Protein AF-A0A1F8L8P8-F1 (afdb_monomer_lite)

Secondary structure (DSSP, 8-state):
-HHHHHHHHHHHHHGGGG---EEE---TT-------------------------------PEEEEEEEE---SSSS-EEEEEEEEEETTEEEEEEEEEEE---SS-EEEEBSSSS-S--TTTSEEEEE-S-SEEEEEEEEPTT--GGG--B-

Foldseek 3Di:
DVVVVVVVVVCVVCVQQVDFFADACPPPQDPPPPPDPDDDDDDDDDDDDPDDPDDPPRFDKAWDDKDWDCAPDPQWDKTFIWTWIDGPLWIKIKGAFMATRGDPWAFDKFALDDDDDDDPVGIGGQTTDPTRGHMDMTIDDHPDPSVSTDGD

pLDDT: mean 77.59, std 17.95, range [35.06, 95.06]

Structure (mmCIF, N/CA/C/O backbone):
data_AF-A0A1F8L8P8-F1
#
_entry.id   AF-A0A1F8L8P8-F1
#
loop_
_atom_site.group_PDB
_atom_site.id
_atom_site.type_symbol
_atom_site.label_atom_id
_atom_site.label_alt_id
_atom_site.label_comp_id
_atom_site.label_asym_id
_atom_site.label_entity_id
_atom_site.label_seq_id
_atom_site.pdbx_PDB_ins_code
_atom_site.Cartn_x
_atom_site.Cartn_y
_atom_site.Cartn_z
_atom_site.occupancy
_atom_site.B_iso_or_equiv
_atom_site.auth_seq_id
_atom_site.auth_comp_id
_atom_site.auth_asym_id
_atom_site.auth_atom_id
_atom_site.pdbx_PDB_model_num
ATOM 1 N N . MET A 1 1 ? 18.858 7.770 -39.214 1.00 60.72 1 MET A N 1
ATOM 2 C CA . MET A 1 1 ? 17.470 7.869 -38.707 1.00 60.72 1 MET A CA 1
ATOM 3 C C . MET A 1 1 ? 17.023 6.628 -37.929 1.00 60.72 1 MET A C 1
ATOM 5 O O . MET A 1 1 ? 16.536 6.803 -36.824 1.00 60.72 1 MET A O 1
ATOM 9 N N . ALA A 1 2 ? 17.255 5.394 -38.405 1.00 61.97 2 ALA A N 1
ATOM 10 C CA . ALA A 1 2 ? 16.831 4.168 -37.699 1.00 61.97 2 ALA A CA 1
ATOM 11 C C . ALA A 1 2 ? 17.454 3.958 -36.296 1.00 61.97 2 ALA A C 1
ATOM 13 O O . ALA A 1 2 ? 16.760 3.544 -35.374 1.00 61.97 2 ALA A O 1
ATOM 14 N N . VAL A 1 3 ? 18.733 4.302 -36.099 1.00 71.81 3 VAL A N 1
ATOM 15 C CA . VAL A 1 3 ? 19.420 4.138 -34.797 1.00 71.81 3 VAL A CA 1
ATOM 16 C C . VAL A 1 3 ? 18.867 5.087 -33.724 1.00 71.81 3 VAL A C 1
ATOM 18 O O . VAL A 1 3 ? 18.718 4.700 -32.570 1.00 71.81 3 VAL A O 1
ATOM 21 N N . LEU A 1 4 ? 18.492 6.312 -34.112 1.00 73.62 4 LEU A N 1
ATOM 22 C CA . LEU A 1 4 ? 17.902 7.296 -33.198 1.00 73.62 4 LEU A CA 1
ATOM 23 C C . LEU A 1 4 ? 16.482 6.895 -32.777 1.00 73.62 4 LEU A C 1
ATOM 25 O O . LEU A 1 4 ? 16.126 7.059 -31.615 1.00 73.62 4 LEU A O 1
ATOM 29 N N . ALA A 1 5 ? 15.700 6.315 -33.693 1.00 73.44 5 ALA A N 1
ATOM 30 C CA . ALA A 1 5 ? 14.374 5.785 -33.378 1.00 73.44 5 ALA A CA 1
ATOM 31 C C . ALA A 1 5 ? 14.448 4.583 -32.418 1.00 73.44 5 ALA A C 1
ATOM 33 O O . ALA A 1 5 ? 13.684 4.521 -31.459 1.00 73.44 5 ALA A O 1
ATOM 34 N N . GLY A 1 6 ? 15.405 3.670 -32.625 1.00 81.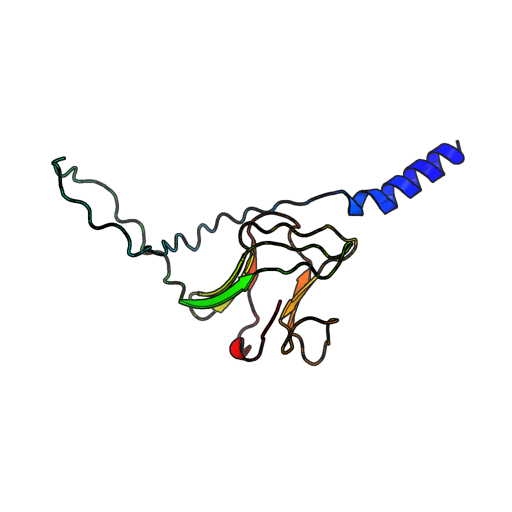44 6 GLY A N 1
ATOM 35 C CA . GLY A 1 6 ? 15.623 2.531 -31.727 1.00 81.44 6 GLY A CA 1
ATOM 36 C C . GLY A 1 6 ? 16.068 2.950 -30.324 1.00 81.44 6 GLY A C 1
ATOM 37 O O . GLY A 1 6 ? 15.549 2.436 -29.338 1.00 81.44 6 GLY A O 1
ATOM 38 N N . ALA A 1 7 ? 16.971 3.929 -30.221 1.00 81.81 7 ALA A N 1
ATOM 39 C CA . ALA A 1 7 ? 17.418 4.459 -28.934 1.00 81.81 7 ALA A CA 1
ATOM 40 C C . ALA A 1 7 ? 16.298 5.200 -28.183 1.00 81.81 7 ALA A C 1
ATOM 42 O O . ALA A 1 7 ? 16.135 4.999 -26.982 1.00 81.81 7 ALA A O 1
ATOM 43 N N . ALA A 1 8 ? 15.495 6.008 -28.884 1.00 81.88 8 ALA A N 1
ATOM 44 C CA . ALA A 1 8 ? 14.342 6.684 -28.292 1.00 81.88 8 ALA A CA 1
ATOM 45 C C . ALA A 1 8 ? 13.287 5.686 -27.790 1.00 81.88 8 ALA A C 1
ATOM 47 O O . ALA A 1 8 ? 12.753 5.859 -26.699 1.00 81.88 8 ALA A O 1
ATOM 48 N N . PHE A 1 9 ? 13.033 4.615 -28.549 1.00 85.38 9 PHE A N 1
ATOM 49 C CA . PHE A 1 9 ? 12.120 3.549 -28.142 1.00 85.38 9 PHE A CA 1
ATOM 50 C C . PHE A 1 9 ? 12.646 2.774 -26.925 1.00 85.38 9 PHE A C 1
ATOM 52 O O . PHE A 1 9 ? 11.923 2.609 -25.947 1.00 85.38 9 PHE A O 1
ATOM 59 N N . ALA A 1 10 ? 13.922 2.372 -26.936 1.00 83.31 10 ALA A N 1
ATOM 60 C CA . ALA A 1 10 ? 14.549 1.695 -25.801 1.00 83.31 10 ALA A CA 1
ATOM 61 C C . ALA A 1 10 ? 14.496 2.561 -24.532 1.00 83.31 10 ALA A C 1
ATOM 63 O O . ALA A 1 10 ? 14.059 2.094 -23.480 1.00 83.31 10 ALA A O 1
ATOM 64 N N . TRP A 1 11 ? 14.855 3.844 -24.644 1.00 82.94 11 TRP A N 1
ATOM 65 C CA . TRP A 1 11 ? 14.751 4.791 -23.538 1.00 82.94 11 TRP A CA 1
ATOM 66 C C . TRP A 1 11 ? 13.310 4.943 -23.048 1.00 82.94 11 TRP A C 1
ATOM 68 O O . TRP A 1 11 ? 13.080 4.897 -21.848 1.00 82.94 11 TRP A O 1
ATOM 78 N N . TRP A 1 12 ? 12.326 5.048 -23.945 1.00 82.38 12 TRP A N 1
ATOM 79 C CA . TRP A 1 12 ? 10.914 5.161 -23.572 1.00 82.38 12 TRP A CA 1
ATOM 80 C C . TRP A 1 12 ? 10.397 3.934 -22.805 1.00 82.38 12 TRP A C 1
ATOM 82 O O . TRP A 1 12 ? 9.637 4.094 -21.856 1.00 82.38 12 TRP A O 1
ATOM 92 N N . THR A 1 13 ? 10.856 2.725 -23.144 1.00 82.56 13 THR A N 1
ATOM 93 C CA . THR A 1 13 ? 10.473 1.497 -22.417 1.00 82.56 13 THR A CA 1
ATOM 94 C C . THR A 1 13 ? 11.152 1.347 -21.056 1.00 82.56 13 THR A C 1
ATOM 96 O O . THR A 1 13 ? 10.576 0.777 -20.135 1.00 82.56 13 THR A O 1
ATOM 99 N N . ILE A 1 14 ? 12.373 1.864 -20.916 1.00 80.81 14 ILE A N 1
ATOM 100 C CA . ILE A 1 14 ? 13.200 1.711 -19.713 1.00 80.81 14 ILE A CA 1
ATOM 101 C C . ILE A 1 14 ? 12.984 2.873 -18.733 1.00 80.81 14 ILE A C 1
ATOM 103 O O . ILE A 1 14 ? 13.052 2.689 -17.520 1.00 80.81 14 ILE A O 1
ATOM 107 N N . SER A 1 15 ? 12.686 4.070 -19.243 1.00 78.38 15 SER A N 1
ATOM 108 C CA . SER A 1 15 ? 12.511 5.294 -18.459 1.00 78.38 15 SER A CA 1
ATOM 109 C C . SER A 1 15 ? 11.503 5.171 -17.309 1.00 78.38 15 SER A C 1
ATOM 111 O O . SER A 1 15 ? 11.799 5.746 -16.261 1.00 78.38 15 SER A O 1
ATOM 113 N N . PRO A 1 16 ? 10.360 4.461 -17.430 1.00 76.38 16 PRO A N 1
ATOM 114 C CA . PRO A 1 16 ? 9.424 4.286 -16.322 1.00 76.38 16 PRO A CA 1
ATOM 115 C C . PRO A 1 16 ? 10.081 3.714 -15.071 1.00 76.38 16 PRO A C 1
ATOM 117 O O . PRO A 1 16 ? 9.773 4.177 -13.983 1.00 76.38 16 PRO A O 1
ATOM 120 N N . LEU A 1 17 ? 11.069 2.824 -15.203 1.00 74.75 17 LEU A N 1
ATOM 121 C CA . LEU A 1 17 ? 11.775 2.22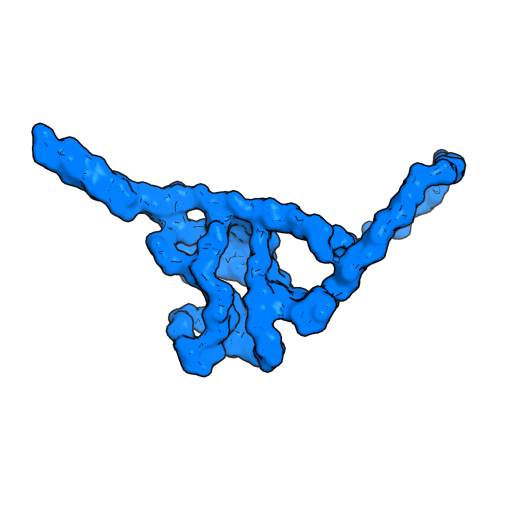6 -14.061 1.00 74.75 17 LEU A CA 1
ATOM 122 C C . LEU A 1 17 ? 12.515 3.256 -13.191 1.00 74.75 17 LEU A C 1
ATOM 124 O O . LEU A 1 17 ? 12.801 2.987 -12.028 1.00 74.75 17 LEU A O 1
ATOM 128 N N . PHE A 1 18 ? 12.816 4.434 -13.740 1.00 74.19 18 PHE A N 1
ATOM 129 C CA . PHE A 1 18 ? 13.535 5.507 -13.049 1.00 74.19 18 PHE A CA 1
ATOM 130 C C . PHE A 1 18 ? 12.640 6.686 -12.651 1.00 74.19 18 PHE A C 1
ATOM 132 O O . PHE A 1 18 ? 13.088 7.574 -11.929 1.00 74.19 18 PHE A O 1
ATOM 139 N N . LEU A 1 19 ? 11.391 6.720 -13.123 1.00 77.56 19 LEU A N 1
ATOM 140 C CA . LEU A 1 19 ? 10.444 7.782 -12.795 1.00 77.56 19 LEU A CA 1
ATOM 141 C C . LEU A 1 19 ? 9.810 7.495 -11.433 1.00 77.56 19 LEU A C 1
ATOM 143 O O . LEU A 1 19 ? 9.236 6.434 -11.221 1.00 77.56 19 LEU A O 1
ATOM 147 N N . THR A 1 20 ? 9.897 8.443 -10.506 1.00 81.75 20 THR A N 1
ATOM 148 C CA . THR A 1 20 ? 9.184 8.372 -9.229 1.00 81.75 20 THR A CA 1
ATOM 149 C C . THR A 1 20 ? 7.929 9.231 -9.273 1.00 81.75 20 THR A C 1
ATOM 151 O O . THR A 1 20 ? 7.885 10.286 -9.907 1.00 81.75 20 THR A O 1
ATOM 154 N N . THR A 1 21 ? 6.886 8.770 -8.595 1.00 82.44 21 THR A N 1
ATOM 155 C CA . THR A 1 21 ? 5.633 9.492 -8.405 1.00 82.44 21 THR A CA 1
ATOM 156 C C . THR A 1 21 ? 5.485 9.780 -6.922 1.00 82.44 21 THR A C 1
ATOM 158 O O . THR A 1 21 ? 5.760 8.919 -6.085 1.00 82.44 21 THR A O 1
ATOM 161 N N . THR A 1 22 ? 5.068 10.998 -6.590 1.00 83.75 22 THR A N 1
ATOM 162 C CA . THR A 1 22 ? 4.873 11.415 -5.201 1.00 83.75 22 THR A CA 1
ATOM 163 C C . THR A 1 22 ? 3.428 11.819 -5.009 1.00 83.75 22 THR A C 1
ATOM 165 O O . THR A 1 22 ? 2.931 12.702 -5.706 1.00 83.75 22 THR A O 1
ATOM 168 N N . VAL A 1 23 ? 2.764 11.191 -4.046 1.00 88.62 23 VAL A N 1
ATOM 169 C CA . VAL A 1 23 ? 1.435 11.594 -3.597 1.00 88.62 23 VAL A CA 1
ATOM 170 C C . VAL A 1 23 ? 1.546 11.980 -2.137 1.00 88.62 23 VAL A C 1
ATOM 172 O O . VAL A 1 23 ? 2.037 11.219 -1.312 1.00 88.62 23 VAL A O 1
ATOM 175 N N . SER A 1 24 ? 1.078 13.179 -1.825 1.00 82.12 24 SER A N 1
ATOM 176 C CA . SER A 1 24 ? 0.871 13.620 -0.454 1.00 82.12 24 SER A CA 1
ATOM 177 C C . SER A 1 24 ? -0.616 13.851 -0.290 1.00 82.12 24 SER A C 1
ATOM 179 O O . SER A 1 24 ? -1.103 14.969 -0.463 1.00 82.12 24 SER A O 1
ATOM 181 N N . GLU A 1 25 ? -1.346 12.783 0.023 1.00 80.44 25 GLU A N 1
ATOM 182 C CA . GLU A 1 25 ? -2.705 12.893 0.535 1.00 80.44 25 GLU A CA 1
ATOM 183 C C . GLU A 1 25 ? -2.598 13.544 1.921 1.00 80.44 25 GLU A C 1
ATOM 185 O O . GLU A 1 25 ? -2.531 12.882 2.960 1.00 80.44 25 GLU A O 1
ATOM 190 N N . GLN A 1 26 ? -2.526 14.886 1.931 1.00 55.81 26 GLN A N 1
ATOM 191 C CA . GLN A 1 26 ? -2.780 15.686 3.119 1.00 55.81 26 GLN A CA 1
ATOM 192 C C . GLN A 1 26 ? -4.209 15.387 3.507 1.00 55.81 26 GLN A C 1
ATOM 194 O O . GLN A 1 26 ? -5.168 15.933 2.967 1.00 55.81 26 GLN A O 1
ATOM 199 N N . THR A 1 27 ? -4.317 14.435 4.409 1.00 52.44 27 THR A N 1
ATOM 200 C CA . THR A 1 27 ? -5.558 13.972 4.962 1.00 52.44 27 THR A CA 1
ATOM 201 C C . THR A 1 27 ? -6.218 15.165 5.658 1.00 52.44 27 THR A C 1
ATOM 203 O O . THR A 1 27 ? -5.987 15.427 6.833 1.00 52.44 27 THR A O 1
ATOM 206 N N . ARG A 1 28 ? -7.054 15.909 4.922 1.00 46.88 28 ARG A N 1
ATOM 207 C CA . ARG A 1 28 ? -8.049 16.823 5.500 1.00 46.88 28 ARG A CA 1
ATOM 208 C C . ARG A 1 28 ? -9.097 16.057 6.320 1.00 46.88 28 ARG A C 1
ATOM 210 O O . ARG A 1 28 ? -9.895 16.687 6.998 1.00 46.88 28 ARG A O 1
ATOM 217 N N . GLU A 1 29 ? -9.056 14.724 6.305 1.00 47.75 29 GLU A N 1
ATOM 218 C CA . GLU A 1 29 ? -10.017 13.831 6.963 1.00 47.75 29 GLU A CA 1
ATOM 219 C C . GLU A 1 29 ? -9.505 13.205 8.276 1.00 47.75 29 GLU A C 1
ATOM 221 O O . GLU A 1 29 ? -10.224 12.472 8.939 1.00 47.75 29 GLU A O 1
ATOM 226 N N . ALA A 1 30 ? -8.280 13.515 8.702 1.00 46.50 30 ALA A N 1
ATOM 227 C CA . ALA A 1 30 ? -7.660 12.970 9.913 1.00 46.50 30 ALA A CA 1
ATOM 228 C C . ALA A 1 30 ? -6.440 13.816 10.302 1.00 46.50 30 ALA A C 1
ATOM 230 O O . ALA A 1 30 ? -5.287 13.386 10.218 1.00 46.50 30 ALA A O 1
ATOM 231 N N . THR A 1 31 ? -6.698 15.008 10.835 1.00 43.66 31 THR A N 1
ATOM 232 C CA . THR A 1 31 ? -5.860 15.513 11.929 1.00 43.66 31 THR A CA 1
ATOM 233 C C . THR A 1 31 ? -6.127 14.617 13.143 1.00 43.66 31 THR A C 1
ATOM 235 O O . THR A 1 31 ? -6.785 15.012 14.100 1.00 43.66 31 THR A O 1
ATOM 238 N N . VAL A 1 32 ? -5.679 13.362 13.086 1.00 47.97 32 VAL A N 1
ATOM 239 C CA . VAL A 1 32 ? -5.594 12.499 14.261 1.00 47.97 32 VAL A CA 1
ATOM 240 C C . VAL A 1 32 ? -4.245 12.810 14.870 1.00 47.97 32 VAL A C 1
ATOM 242 O O . VAL A 1 32 ? -3.213 12.234 14.535 1.00 47.97 32 VAL A O 1
ATOM 245 N N . THR A 1 33 ? -4.257 13.809 15.744 1.00 43.66 33 THR A N 1
ATOM 246 C CA . THR A 1 33 ? -3.200 14.000 16.725 1.00 43.66 33 THR A CA 1
ATOM 247 C C . THR A 1 33 ? -3.142 12.727 17.561 1.00 43.66 33 THR A C 1
ATOM 249 O O . THR A 1 33 ? -3.933 12.551 18.486 1.00 43.66 33 THR A O 1
ATOM 252 N N . ILE A 1 34 ? -2.207 11.827 17.256 1.00 44.53 34 ILE A N 1
ATOM 253 C CA . ILE A 1 34 ? -1.760 10.857 18.250 1.00 44.53 34 ILE A CA 1
ATOM 254 C C . ILE A 1 34 ? -1.031 11.691 19.300 1.00 44.53 34 ILE A C 1
ATOM 256 O O . ILE A 1 34 ? 0.120 12.088 19.120 1.00 44.53 34 ILE A O 1
ATOM 260 N N . ALA A 1 35 ? -1.746 12.046 20.365 1.00 46.91 35 ALA A N 1
ATOM 261 C CA . ALA A 1 35 ? -1.161 12.700 21.517 1.00 46.91 35 ALA A CA 1
ATOM 262 C C . ALA A 1 35 ? -0.150 11.728 22.136 1.00 46.91 35 ALA A C 1
ATOM 264 O O . ALA A 1 35 ? -0.514 10.800 22.854 1.00 46.91 35 ALA A O 1
ATOM 265 N N . SER A 1 36 ? 1.126 11.927 21.815 1.00 41.25 36 SER A N 1
ATOM 266 C CA . SER A 1 36 ? 2.238 11.316 22.534 1.00 41.25 36 SER A CA 1
ATOM 267 C C . SER A 1 36 ? 2.148 11.743 24.004 1.00 41.25 36 SER A C 1
ATOM 269 O O . SER A 1 36 ? 2.181 12.947 24.282 1.00 41.25 36 SER A O 1
ATOM 271 N N . PRO A 1 37 ? 2.014 10.822 24.975 1.00 47.97 37 PRO A N 1
ATOM 272 C CA . PRO A 1 37 ? 1.998 11.191 26.377 1.00 47.97 37 PRO A CA 1
ATOM 273 C C . PRO A 1 37 ? 3.445 11.331 26.856 1.00 47.97 37 PRO A C 1
ATOM 275 O O . PRO A 1 37 ? 3.967 10.465 27.551 1.00 47.97 37 PRO A O 1
ATOM 278 N N . ALA A 1 38 ? 4.126 12.409 26.469 1.00 42.78 38 ALA A N 1
ATOM 279 C CA . ALA A 1 38 ? 5.461 12.696 26.983 1.00 42.78 38 ALA A CA 1
ATOM 280 C C . ALA A 1 38 ? 5.804 14.186 26.890 1.00 42.78 38 ALA A C 1
ATOM 282 O O . ALA A 1 38 ? 6.422 14.629 25.930 1.00 42.78 38 ALA A O 1
ATOM 283 N N . ALA A 1 39 ? 5.427 14.947 27.917 1.00 39.22 39 ALA A N 1
ATOM 284 C CA . ALA A 1 39 ? 6.357 15.822 28.637 1.00 39.22 39 ALA A CA 1
ATOM 285 C C . ALA A 1 39 ? 5.602 16.591 29.725 1.00 39.22 39 ALA A C 1
ATOM 287 O O . ALA A 1 39 ? 4.947 17.604 29.495 1.00 39.22 39 ALA A O 1
ATOM 288 N N . ARG A 1 40 ? 5.746 16.108 30.955 1.00 44.09 40 ARG A N 1
ATOM 289 C CA . ARG A 1 40 ? 5.539 16.906 32.156 1.00 44.09 40 ARG A CA 1
ATOM 290 C C . ARG A 1 40 ? 6.703 17.900 32.238 1.00 44.09 40 ARG A C 1
ATOM 292 O O . ARG A 1 40 ? 7.809 17.496 32.576 1.00 44.09 40 ARG A O 1
ATOM 299 N N . ALA A 1 41 ? 6.462 19.172 31.935 1.00 36.62 41 ALA A N 1
ATOM 300 C CA . ALA A 1 41 ? 7.330 20.284 32.320 1.00 36.62 41 ALA A CA 1
ATOM 301 C C . ALA A 1 41 ? 6.475 21.535 32.603 1.00 36.62 41 ALA A C 1
ATOM 303 O O . ALA A 1 41 ? 5.435 21.744 31.990 1.00 36.62 41 ALA A O 1
ATOM 304 N N . ALA A 1 42 ? 6.886 22.277 33.625 1.00 41.62 42 ALA A N 1
ATOM 305 C CA . ALA A 1 42 ? 6.128 23.203 34.469 1.00 41.62 42 ALA A CA 1
ATOM 306 C C . ALA A 1 42 ? 5.622 24.510 33.791 1.00 41.62 42 ALA A C 1
ATOM 308 O O . ALA A 1 42 ? 6.055 24.829 32.685 1.00 41.62 42 ALA A O 1
ATOM 309 N N . PRO A 1 43 ? 4.723 25.285 34.445 1.00 49.09 43 PRO A N 1
ATOM 310 C CA . PRO A 1 43 ? 4.062 26.444 33.849 1.00 49.09 43 PRO A CA 1
ATOM 311 C C . PRO A 1 43 ? 4.880 27.734 34.025 1.00 49.09 43 PRO A C 1
ATOM 313 O O . PRO A 1 43 ? 5.365 28.007 35.119 1.00 49.09 43 PRO A O 1
ATOM 316 N N . THR A 1 44 ? 4.930 28.578 32.990 1.00 35.06 44 THR A N 1
ATOM 317 C CA . THR A 1 44 ? 5.210 30.017 33.134 1.00 35.06 44 THR A CA 1
ATOM 318 C C . THR A 1 44 ? 4.248 30.805 32.247 1.00 35.06 44 THR A C 1
ATOM 320 O O . THR A 1 44 ? 3.926 30.403 31.133 1.00 35.06 44 THR A O 1
ATOM 323 N N . ALA A 1 45 ? 3.741 31.893 32.820 1.00 47.75 45 ALA A N 1
ATOM 324 C CA . ALA A 1 45 ? 2.561 32.658 32.452 1.00 47.75 45 ALA A CA 1
ATOM 325 C C . ALA A 1 45 ? 2.492 33.192 31.007 1.00 47.75 45 ALA A C 1
ATOM 327 O O . ALA A 1 45 ? 3.415 33.837 30.517 1.00 47.75 45 ALA A O 1
ATOM 328 N N . GLY A 1 46 ? 1.306 33.054 30.409 1.00 36.12 46 GLY A N 1
ATOM 329 C CA . GLY A 1 46 ? 0.813 33.841 29.279 1.00 36.12 46 GLY A CA 1
ATOM 330 C C . GLY A 1 46 ? -0.716 33.832 29.332 1.00 36.12 46 GLY A C 1
ATOM 331 O O . GLY A 1 46 ? -1.314 32.761 29.347 1.00 36.12 46 GLY A O 1
ATOM 332 N N . GLY A 1 47 ? -1.338 35.004 29.492 1.00 41.09 47 GLY A N 1
ATOM 333 C CA . GLY A 1 47 ? -2.767 35.155 29.799 1.00 41.09 47 GLY A CA 1
ATOM 334 C C . GLY A 1 47 ? -3.734 34.584 28.745 1.00 41.09 47 GLY A C 1
ATOM 335 O O . GLY A 1 47 ? -3.338 34.326 27.608 1.00 41.09 47 GLY A O 1
ATOM 336 N N . PRO A 1 48 ? -5.020 34.396 29.098 1.00 42.47 48 PRO A N 1
ATOM 337 C CA . PRO A 1 48 ? -6.005 33.829 28.187 1.00 42.47 48 PRO A CA 1
ATOM 338 C C . PRO A 1 48 ? -6.344 34.834 27.077 1.00 42.47 48 PRO A C 1
ATOM 340 O O . PRO A 1 48 ? -6.959 35.863 27.339 1.00 42.47 48 PRO A O 1
ATOM 343 N N . SER A 1 49 ? -5.975 34.527 25.830 1.00 41.91 49 SER A N 1
ATOM 344 C CA . SER A 1 49 ? -6.657 35.099 24.662 1.00 41.91 49 SER A CA 1
ATOM 345 C C . SER A 1 49 ? -7.952 34.314 24.430 1.00 41.91 49 SER A C 1
ATOM 347 O O . SER A 1 49 ? -7.882 33.115 24.148 1.00 41.91 49 SER A O 1
ATOM 349 N N . PRO A 1 50 ? -9.137 34.937 24.544 1.00 49.09 50 PRO A N 1
ATOM 350 C CA . PRO A 1 50 ? -10.389 34.315 24.150 1.00 49.09 50 PRO A CA 1
ATOM 351 C C . PRO A 1 50 ? -10.547 34.459 22.635 1.00 49.09 50 PRO A C 1
ATOM 353 O O . PRO A 1 50 ? -10.700 35.570 22.135 1.00 49.09 50 PRO A O 1
ATOM 356 N N . GLY A 1 51 ? -10.517 33.345 21.902 1.00 49.59 51 GLY A N 1
ATOM 357 C CA . GLY A 1 51 ? -10.857 33.351 20.476 1.00 49.59 51 GLY A CA 1
ATOM 358 C C . GLY A 1 51 ? -9.992 32.453 19.605 1.00 49.59 51 GLY A C 1
ATOM 359 O O . GLY A 1 51 ? -9.376 32.930 18.660 1.00 49.59 51 GLY A O 1
ATOM 360 N N . ALA A 1 52 ? -9.976 31.151 19.878 1.00 49.84 52 ALA A N 1
ATOM 361 C CA . ALA A 1 52 ? -9.730 30.175 18.825 1.00 49.84 52 ALA A CA 1
ATOM 362 C C . ALA A 1 52 ? -11.049 29.419 18.613 1.00 49.84 52 ALA A C 1
ATOM 364 O O . ALA A 1 52 ? -11.580 28.883 19.591 1.00 49.84 52 ALA A O 1
ATOM 365 N N . PRO A 1 53 ? -11.631 29.407 17.399 1.00 47.41 53 PRO A N 1
ATOM 366 C CA . PRO A 1 53 ? -12.780 28.557 17.123 1.00 47.41 53 PRO A CA 1
ATOM 367 C C . PRO A 1 53 ? -12.389 27.114 17.443 1.00 47.41 53 PRO A C 1
ATOM 369 O O . PRO A 1 53 ? -11.315 26.657 17.047 1.00 47.41 53 PRO A O 1
ATOM 372 N N . ALA A 1 54 ? -13.238 26.420 18.203 1.00 50.91 54 ALA A N 1
ATOM 373 C CA . ALA A 1 54 ? -13.080 24.998 18.452 1.00 50.91 54 ALA A CA 1
ATOM 374 C C . ALA A 1 54 ? -12.984 24.299 17.091 1.00 50.91 54 ALA A C 1
ATOM 376 O O . ALA A 1 54 ? -13.947 24.297 16.323 1.00 50.91 54 ALA A O 1
ATOM 377 N N . SER A 1 55 ? -11.796 23.780 16.769 1.00 52.94 55 SER A N 1
ATOM 378 C CA . SER A 1 55 ? -11.608 22.935 15.595 1.00 52.94 55 SER A CA 1
ATOM 379 C C . SER A 1 55 ? -12.657 21.824 15.664 1.00 52.94 55 SER A C 1
ATOM 381 O O . SER A 1 55 ? -12.792 21.226 16.738 1.00 52.94 55 SER A O 1
ATOM 383 N N . PRO A 1 56 ? -13.408 21.549 14.580 1.00 51.94 56 PRO A N 1
ATOM 384 C CA . PRO A 1 56 ? -14.307 20.406 14.537 1.00 51.94 56 PRO A CA 1
ATOM 385 C C . PRO A 1 56 ? -13.542 19.182 15.030 1.00 51.94 56 PRO A C 1
ATOM 387 O O . PRO A 1 56 ? -12.409 18.958 14.591 1.00 51.94 56 PRO A O 1
ATOM 390 N N . ALA A 1 57 ? -14.115 18.460 15.993 1.00 49.78 57 ALA A N 1
ATOM 391 C CA . ALA A 1 57 ? -13.545 17.213 16.470 1.00 49.78 57 ALA A CA 1
ATOM 392 C C . ALA A 1 57 ? -13.339 16.321 15.243 1.00 49.78 57 ALA A C 1
ATOM 394 O O . ALA A 1 57 ? -14.312 15.929 14.599 1.00 49.78 57 ALA A O 1
ATOM 395 N N . ALA A 1 58 ? -12.078 16.097 14.869 1.00 57.88 58 ALA A N 1
ATOM 396 C CA . ALA A 1 58 ? -11.755 15.201 13.775 1.00 57.88 58 ALA A CA 1
ATOM 397 C C . ALA A 1 58 ? -12.374 13.832 14.102 1.00 57.88 58 ALA A C 1
ATOM 399 O O . ALA A 1 58 ? -12.318 13.422 15.270 1.00 57.88 58 ALA A O 1
ATOM 400 N N . PRO A 1 59 ? -12.994 13.152 13.125 1.00 60.88 59 PRO A N 1
ATOM 401 C CA . PRO A 1 59 ? -13.562 11.835 13.358 1.00 60.88 59 PRO A CA 1
ATOM 402 C C . PRO A 1 59 ? -12.488 10.927 13.968 1.00 60.88 59 PRO A C 1
ATOM 404 O O . PRO A 1 59 ? -11.334 10.905 13.530 1.00 60.88 59 PRO A O 1
ATOM 407 N N . ALA A 1 60 ? -12.845 10.256 15.062 1.00 69.75 60 ALA A N 1
ATOM 408 C CA . ALA A 1 60 ? -11.903 9.462 15.834 1.00 69.75 60 ALA A CA 1
ATOM 409 C C . ALA A 1 60 ? -11.536 8.203 15.040 1.00 69.75 60 ALA A C 1
ATOM 411 O O . ALA A 1 60 ? -12.320 7.258 14.975 1.00 69.75 60 ALA A O 1
ATOM 412 N N . ALA A 1 61 ? -10.351 8.197 14.429 1.00 83.62 61 ALA A N 1
ATOM 413 C CA . ALA A 1 61 ? -9.813 6.991 13.821 1.00 83.62 61 ALA A CA 1
ATOM 414 C C . ALA A 1 61 ? -9.357 6.015 14.914 1.00 83.62 61 ALA A C 1
ATOM 416 O O . ALA A 1 61 ? -8.628 6.398 15.834 1.00 83.62 61 ALA A O 1
ATOM 417 N N . THR A 1 62 ? -9.743 4.748 14.791 1.00 89.12 62 THR A N 1
ATOM 418 C CA . THR A 1 62 ? -9.260 3.672 15.662 1.00 89.12 62 THR A CA 1
ATOM 419 C C . THR A 1 62 ? -8.108 2.956 14.975 1.00 89.12 62 THR A C 1
ATOM 421 O O . THR A 1 62 ? -8.270 2.394 13.896 1.00 89.12 62 THR A O 1
ATOM 424 N N . LEU A 1 63 ? -6.930 2.959 15.596 1.00 89.81 63 LEU A N 1
ATOM 425 C CA . LEU A 1 63 ? -5.777 2.216 15.096 1.00 89.81 63 LEU A CA 1
ATOM 426 C C . LEU A 1 63 ? -6.008 0.709 15.278 1.00 89.81 63 LEU A C 1
ATOM 428 O O . LEU A 1 63 ? -6.195 0.250 16.403 1.00 89.81 63 LEU A O 1
ATOM 432 N N . LEU A 1 64 ? -5.947 -0.054 14.186 1.00 90.12 64 LEU A N 1
ATOM 433 C CA . LEU A 1 64 ? -6.113 -1.512 14.196 1.00 90.12 64 LEU A CA 1
ATOM 434 C C . LEU A 1 64 ? -4.779 -2.252 14.080 1.00 90.12 64 LEU A C 1
ATOM 436 O O . LEU A 1 64 ? -4.618 -3.336 14.635 1.00 90.12 64 LEU A O 1
ATOM 440 N N . G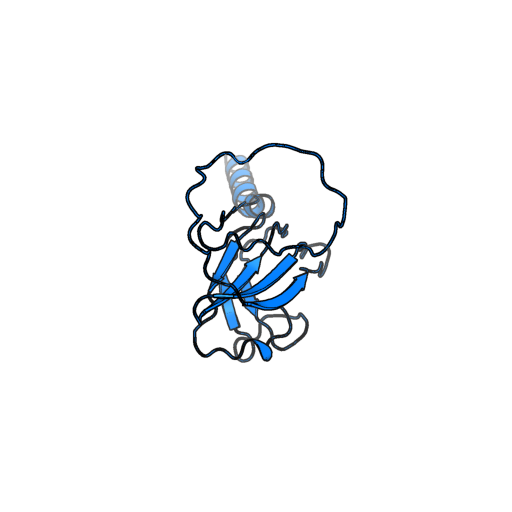LY A 1 65 ? -3.813 -1.673 13.367 1.00 88.31 65 GLY A N 1
ATOM 441 C CA . GLY A 1 65 ? -2.503 -2.279 13.176 1.00 88.31 65 GLY A CA 1
ATOM 442 C C . GLY A 1 65 ? -1.495 -1.314 12.573 1.00 88.31 65 GLY A C 1
ATOM 443 O O . GLY A 1 65 ? -1.854 -0.330 11.928 1.00 88.31 65 GLY A O 1
ATOM 444 N N . ARG A 1 66 ? -0.213 -1.604 12.785 1.00 91.88 66 ARG A N 1
ATOM 445 C CA . ARG A 1 66 ? 0.899 -0.862 12.192 1.00 91.88 66 ARG A CA 1
ATOM 446 C C . ARG A 1 66 ? 2.013 -1.823 11.814 1.00 91.88 66 ARG A C 1
ATOM 448 O O . ARG A 1 66 ? 2.321 -2.737 12.575 1.00 91.88 66 ARG A O 1
ATOM 455 N N . GLY A 1 67 ? 2.623 -1.575 10.667 1.00 90.81 67 GLY A N 1
ATOM 456 C CA . GLY A 1 67 ? 3.793 -2.280 10.176 1.00 90.81 67 GLY A CA 1
ATOM 457 C C . GLY A 1 67 ? 4.736 -1.337 9.442 1.00 90.81 67 GLY A C 1
ATOM 458 O O . GLY A 1 67 ? 4.530 -0.121 9.402 1.00 90.81 67 GLY A O 1
ATOM 459 N N . GLU A 1 68 ? 5.773 -1.921 8.860 1.00 92.19 68 GLU A N 1
ATOM 460 C CA . GLU A 1 68 ? 6.767 -1.221 8.055 1.00 92.19 68 GLU A CA 1
ATOM 461 C C . GLU A 1 68 ? 6.981 -2.005 6.763 1.00 92.19 68 GLU A C 1
ATOM 463 O O . GLU A 1 68 ? 7.069 -3.236 6.798 1.00 92.19 68 GLU A O 1
ATOM 468 N N . LEU A 1 69 ? 7.044 -1.298 5.633 1.00 90.75 69 LEU A N 1
ATOM 469 C CA . LEU A 1 69 ? 7.442 -1.907 4.372 1.00 90.75 69 LEU A CA 1
ATOM 470 C C . LEU A 1 69 ? 8.876 -2.405 4.488 1.00 90.75 69 LEU A C 1
ATOM 472 O O . LEU A 1 69 ? 9.764 -1.672 4.919 1.00 90.75 69 LEU A O 1
ATOM 476 N N . GLN A 1 70 ? 9.085 -3.648 4.073 1.00 85.88 70 GLN A N 1
ATOM 477 C CA . GLN A 1 70 ? 10.389 -4.286 4.118 1.00 85.88 70 GLN A CA 1
ATOM 478 C C . GLN A 1 70 ? 10.997 -4.369 2.725 1.00 85.88 70 GLN A C 1
ATOM 480 O O . GLN A 1 70 ? 10.309 -4.559 1.720 1.00 85.88 70 GLN A O 1
ATOM 485 N N . ARG A 1 71 ? 12.326 -4.295 2.674 1.00 84.56 71 ARG A N 1
ATOM 486 C CA . ARG A 1 71 ? 13.077 -4.656 1.474 1.00 84.56 71 ARG A CA 1
ATOM 487 C C . ARG A 1 71 ? 13.044 -6.172 1.299 1.00 84.56 71 ARG A C 1
ATOM 489 O O . ARG A 1 71 ? 13.477 -6.893 2.194 1.00 84.56 71 ARG A O 1
ATOM 496 N N . ILE A 1 72 ? 12.622 -6.626 0.123 1.00 80.44 72 ILE A N 1
ATOM 497 C CA . ILE A 1 72 ? 12.640 -8.048 -0.237 1.00 80.44 72 ILE A CA 1
ATOM 498 C C . ILE A 1 72 ? 13.978 -8.400 -0.899 1.00 80.44 72 ILE A C 1
ATOM 500 O O . ILE A 1 72 ? 14.640 -9.348 -0.485 1.00 80.44 72 ILE A O 1
ATOM 504 N N . ASP A 1 73 ? 14.421 -7.601 -1.875 1.00 81.50 73 ASP A N 1
ATOM 505 C CA . ASP A 1 73 ? 15.704 -7.784 -2.564 1.00 81.50 73 ASP A CA 1
ATOM 506 C C . ASP A 1 73 ? 16.229 -6.471 -3.187 1.00 81.50 73 ASP A C 1
ATOM 508 O O . ASP A 1 73 ? 15.801 -5.368 -2.830 1.00 81.50 73 ASP A O 1
ATOM 512 N N . ASP A 1 74 ? 17.223 -6.570 -4.076 1.00 77.75 74 ASP A N 1
ATOM 513 C CA . ASP A 1 74 ? 17.860 -5.413 -4.702 1.00 77.75 74 ASP A CA 1
ATOM 514 C C . ASP A 1 74 ? 17.006 -4.666 -5.736 1.00 77.75 74 ASP A C 1
ATOM 516 O O . ASP A 1 74 ? 17.288 -3.490 -6.002 1.00 77.75 74 ASP A O 1
ATOM 520 N N . LEU A 1 75 ? 15.988 -5.323 -6.290 1.00 75.25 75 LEU A N 1
ATOM 521 C CA . LEU A 1 75 ? 15.036 -4.764 -7.248 1.00 75.25 75 LEU A CA 1
ATOM 522 C C . LEU A 1 75 ? 13.659 -4.489 -6.619 1.00 75.25 75 LEU A C 1
ATOM 524 O O . LEU A 1 75 ? 12.912 -3.674 -7.151 1.00 75.25 75 LEU A O 1
ATOM 528 N N . HIS A 1 76 ? 13.349 -5.101 -5.473 1.00 81.88 76 HIS A N 1
ATOM 529 C CA . HIS A 1 76 ? 12.098 -4.934 -4.729 1.00 81.88 76 HIS A CA 1
ATOM 530 C C . HIS A 1 76 ? 12.347 -4.232 -3.388 1.00 81.88 76 HIS A C 1
ATOM 532 O O . HIS A 1 76 ? 12.250 -4.819 -2.302 1.00 81.88 76 HIS A O 1
ATOM 538 N N . LYS A 1 77 ? 12.717 -2.950 -3.466 1.00 86.12 77 LYS A N 1
ATOM 539 C CA . LYS A 1 77 ? 12.959 -2.098 -2.294 1.00 86.12 77 LYS A CA 1
ATOM 540 C C . LYS A 1 77 ? 11.686 -1.340 -1.930 1.00 86.12 77 LYS A C 1
ATOM 542 O O . LYS A 1 77 ? 11.144 -0.612 -2.751 1.00 86.12 77 LYS A O 1
ATOM 547 N N . GLY A 1 78 ? 11.254 -1.464 -0.683 1.00 88.25 78 GLY A N 1
ATOM 548 C CA . GLY A 1 78 ? 10.202 -0.649 -0.086 1.00 88.25 78 GLY A CA 1
ATOM 549 C C . GLY A 1 78 ? 10.598 -0.289 1.338 1.00 88.25 78 GLY A C 1
ATOM 550 O O . GLY A 1 78 ? 11.265 -1.076 2.006 1.00 88.25 78 GLY A O 1
ATOM 551 N N . SER A 1 79 ? 10.246 0.915 1.770 1.00 91.12 79 SER A N 1
ATOM 552 C CA . SER A 1 79 ? 10.486 1.397 3.127 1.00 91.12 79 SER A CA 1
ATOM 553 C C . SER A 1 79 ? 9.385 2.360 3.531 1.00 91.12 79 SER A C 1
ATOM 555 O O . SER A 1 79 ? 8.873 3.114 2.703 1.00 91.12 79 SER A O 1
ATOM 557 N N . GLY A 1 80 ? 9.083 2.375 4.823 1.00 92.00 80 GLY A N 1
ATOM 558 C CA . GLY A 1 80 ? 8.198 3.351 5.441 1.00 92.00 80 GLY A CA 1
ATOM 559 C C . GLY A 1 80 ? 6.993 2.713 6.138 1.00 92.00 80 GLY A C 1
ATOM 560 O O . GLY A 1 80 ? 6.661 1.552 5.881 1.00 92.00 80 GLY A O 1
ATOM 561 N N . PRO A 1 81 ? 6.361 3.451 7.061 1.00 92.94 81 PRO A N 1
ATOM 562 C CA . PRO A 1 81 ? 5.248 2.953 7.851 1.00 92.94 81 PRO A CA 1
ATOM 563 C C . PRO A 1 81 ? 3.991 2.674 7.022 1.00 92.94 81 PRO A C 1
ATOM 565 O O . PRO A 1 81 ? 3.614 3.437 6.131 1.00 92.94 81 PRO A O 1
ATOM 568 N N . VAL A 1 82 ? 3.297 1.596 7.391 1.00 93.75 82 VAL A N 1
ATOM 569 C CA . VAL A 1 82 ? 1.945 1.286 6.920 1.00 93.75 82 VAL A CA 1
ATOM 570 C C . VAL A 1 82 ? 1.030 1.116 8.123 1.00 93.75 82 VAL A C 1
ATOM 572 O O . VAL A 1 82 ? 1.360 0.421 9.085 1.00 93.75 82 VAL A O 1
ATOM 575 N N . VAL A 1 83 ? -0.123 1.770 8.084 1.00 93.38 83 VAL A N 1
ATOM 576 C CA . VAL A 1 83 ? -1.080 1.841 9.184 1.00 93.38 83 VAL A CA 1
ATOM 577 C C . VAL A 1 83 ? -2.435 1.347 8.704 1.00 93.38 83 VAL A C 1
ATOM 579 O O . VAL A 1 83 ? -2.969 1.845 7.716 1.00 93.38 83 VAL A O 1
ATOM 582 N N . LEU A 1 84 ? -3.007 0.392 9.430 1.00 93.56 84 LEU A N 1
ATOM 583 C CA . LEU A 1 84 ? -4.392 -0.026 9.275 1.00 93.56 84 LEU A CA 1
ATOM 584 C C . LEU A 1 84 ? -5.227 0.667 10.353 1.00 93.56 84 LEU A C 1
ATOM 586 O O . LEU A 1 84 ? -4.958 0.508 11.548 1.00 93.56 84 LEU A O 1
ATOM 590 N N . PHE A 1 85 ? -6.249 1.410 9.949 1.00 92.19 85 PHE A N 1
ATOM 591 C CA . PHE A 1 85 ? -7.159 2.078 10.875 1.00 92.19 85 PHE A CA 1
ATOM 592 C C . PHE A 1 85 ? -8.612 1.959 10.427 1.00 92.19 85 PHE A C 1
ATOM 594 O O . PHE A 1 85 ? -8.908 1.749 9.252 1.00 92.19 85 PHE A O 1
ATOM 601 N N . GLU A 1 86 ? -9.515 2.094 11.387 1.00 90.75 86 GLU A N 1
ATOM 602 C CA . GLU A 1 86 ? -10.941 2.256 11.154 1.00 90.75 86 GLU A CA 1
ATOM 603 C C . GLU A 1 86 ? -11.312 3.734 11.274 1.00 90.75 86 GLU A C 1
ATOM 605 O O . GLU A 1 86 ? -10.866 4.417 12.198 1.00 90.75 86 GLU A O 1
ATOM 610 N N . LEU A 1 87 ? -12.143 4.222 10.362 1.00 90.06 87 LEU A N 1
ATOM 611 C CA . LEU A 1 87 ? -12.735 5.548 10.399 1.00 90.06 87 LEU A CA 1
ATOM 612 C C . LEU A 1 87 ? -14.203 5.434 9.987 1.00 90.06 87 LEU A C 1
ATOM 614 O O . LEU A 1 87 ? -14.501 4.961 8.894 1.00 90.06 87 LEU A O 1
ATOM 618 N N . GLU A 1 88 ? -15.115 5.846 10.870 1.00 87.75 88 GLU A N 1
ATOM 619 C CA . GLU A 1 88 ? -16.566 5.835 10.609 1.00 87.75 88 GLU A CA 1
ATOM 620 C C . GLU A 1 88 ? -17.107 4.459 10.152 1.00 87.75 88 GLU A C 1
ATOM 622 O O . GLU A 1 88 ? -17.970 4.369 9.279 1.00 87.75 88 GLU A O 1
ATOM 627 N N . GLY A 1 89 ? -16.588 3.363 10.724 1.00 86.81 89 GLY A N 1
ATOM 628 C CA . GLY A 1 89 ? -16.982 1.993 10.370 1.00 86.81 89 GLY A CA 1
ATOM 629 C C . GLY A 1 89 ? -16.383 1.463 9.061 1.00 86.81 89 GLY A C 1
ATOM 630 O O . GLY A 1 89 ? -16.722 0.358 8.634 1.00 86.81 89 GLY A O 1
ATOM 631 N N . LYS A 1 90 ? -15.497 2.228 8.414 1.00 90.38 90 LYS A N 1
ATOM 632 C CA . LYS A 1 90 ? -14.729 1.814 7.234 1.00 90.38 90 LYS A CA 1
ATOM 633 C C . LYS A 1 90 ? -13.279 1.554 7.608 1.00 90.38 90 LYS A C 1
ATOM 635 O O . LYS A 1 90 ? -12.716 2.249 8.447 1.00 90.38 90 LYS A O 1
ATOM 640 N N . HIS A 1 91 ? -12.653 0.590 6.947 1.00 94.06 91 HIS A N 1
ATOM 641 C CA . HIS A 1 91 ? -11.246 0.263 7.159 1.00 94.06 91 HIS A CA 1
ATOM 642 C C . HIS A 1 91 ? -10.371 0.876 6.071 1.00 94.06 91 HIS A C 1
ATOM 644 O O . HIS A 1 91 ? -10.731 0.862 4.894 1.00 94.06 91 HIS A O 1
ATOM 650 N N . PHE A 1 92 ? -9.193 1.351 6.461 1.00 93.69 92 PHE A N 1
ATOM 651 C CA . PHE A 1 92 ? -8.232 1.971 5.563 1.00 93.69 92 PHE A CA 1
ATOM 652 C C . PHE A 1 92 ? -6.823 1.456 5.818 1.00 93.69 92 PHE A C 1
ATOM 654 O O . PHE A 1 92 ? -6.388 1.357 6.965 1.00 93.69 92 PHE A O 1
ATOM 661 N N . VAL A 1 93 ? -6.095 1.193 4.735 1.00 95.06 93 VAL A N 1
ATOM 662 C CA . VAL A 1 93 ? -4.658 0.899 4.748 1.00 95.06 93 VAL A CA 1
ATOM 663 C C . VAL A 1 93 ? -3.933 2.127 4.231 1.00 95.06 93 VAL A C 1
ATOM 665 O O . VAL A 1 93 ? -4.076 2.491 3.065 1.00 95.06 93 VAL A O 1
ATOM 668 N N . ARG A 1 94 ? -3.160 2.778 5.094 1.00 94.06 94 ARG A N 1
ATOM 669 C CA . ARG A 1 94 ? -2.431 4.003 4.779 1.00 94.06 94 ARG A CA 1
ATOM 670 C C . ARG A 1 94 ? -0.937 3.778 4.800 1.00 94.06 94 ARG A C 1
ATOM 672 O O . ARG A 1 94 ? -0.379 3.316 5.784 1.00 94.06 94 ARG A O 1
ATOM 679 N N . PHE A 1 95 ? -0.314 4.184 3.713 1.00 94.81 95 PHE A N 1
ATOM 680 C CA . PHE A 1 95 ? 1.117 4.299 3.535 1.00 94.81 95 PHE A CA 1
ATOM 681 C C . PHE A 1 95 ? 1.515 5.701 3.990 1.00 94.81 95 PHE A C 1
ATOM 683 O O . PHE A 1 95 ? 0.908 6.685 3.565 1.00 94.81 95 PHE A O 1
ATOM 690 N N . GLU A 1 96 ? 2.487 5.796 4.887 1.00 92.50 96 GLU A N 1
ATOM 691 C CA . GLU A 1 96 ? 2.929 7.045 5.501 1.00 92.50 96 GLU A CA 1
ATOM 692 C C . GLU A 1 96 ? 4.378 7.333 5.118 1.00 92.50 96 GLU A C 1
ATOM 694 O O . GLU A 1 96 ? 5.274 6.589 5.498 1.00 92.50 96 GLU A O 1
ATOM 699 N N . GLU A 1 97 ? 4.599 8.417 4.372 1.00 92.19 97 GLU A N 1
ATOM 700 C CA . GLU A 1 97 ? 5.929 8.856 3.915 1.00 92.19 97 GLU A CA 1
ATOM 701 C C . GLU A 1 97 ? 6.796 7.708 3.365 1.00 92.19 97 GLU A C 1
ATOM 703 O O . GLU A 1 97 ? 7.979 7.566 3.672 1.00 92.19 97 GLU A O 1
ATOM 708 N N . VAL A 1 98 ? 6.182 6.842 2.560 1.00 93.06 98 VAL A N 1
ATOM 709 C CA . VAL A 1 98 ? 6.857 5.658 2.035 1.00 93.06 98 VAL A CA 1
ATOM 710 C C . VAL A 1 98 ? 7.801 6.018 0.901 1.00 93.06 98 VAL A C 1
ATOM 712 O O . VAL A 1 98 ? 7.640 7.044 0.239 1.00 93.06 98 VAL A O 1
ATOM 715 N N . ALA A 1 99 ? 8.768 5.137 0.669 1.00 92.00 99 ALA A N 1
ATOM 716 C CA . ALA A 1 99 ? 9.648 5.137 -0.486 1.00 92.00 99 ALA A CA 1
ATOM 717 C C . ALA A 1 99 ? 9.704 3.714 -1.055 1.00 92.00 99 ALA A C 1
ATOM 719 O O . ALA A 1 99 ? 10.234 2.792 -0.431 1.00 92.00 99 ALA A O 1
ATOM 720 N N . ILE A 1 100 ? 9.131 3.537 -2.239 1.00 90.94 100 ILE A N 1
ATOM 721 C CA . ILE A 1 100 ? 8.994 2.265 -2.944 1.00 90.94 100 ILE A CA 1
ATOM 722 C C . ILE A 1 100 ? 9.753 2.382 -4.261 1.00 90.94 100 ILE A C 1
ATOM 724 O O . ILE A 1 100 ? 9.635 3.368 -4.986 1.00 90.94 100 ILE A O 1
ATOM 728 N N . GLN A 1 101 ? 10.570 1.388 -4.576 1.00 87.69 101 GLN A N 1
ATOM 729 C CA . GLN A 1 101 ? 11.274 1.329 -5.844 1.00 87.69 101 GLN A CA 1
ATOM 730 C C . GLN A 1 101 ? 10.273 1.163 -6.979 1.00 87.69 101 GLN A C 1
ATOM 732 O O . GLN A 1 101 ? 9.406 0.293 -6.917 1.00 87.69 101 GLN A O 1
ATOM 737 N N . ASN A 1 102 ? 10.384 2.010 -8.005 1.00 84.19 102 ASN A N 1
ATOM 738 C CA . ASN A 1 102 ? 9.423 1.971 -9.092 1.00 84.19 102 ASN A CA 1
ATOM 739 C C . ASN A 1 102 ? 9.556 0.692 -9.924 1.00 84.19 102 ASN A C 1
ATOM 741 O O . ASN A 1 102 ? 10.652 0.167 -10.126 1.00 84.19 102 ASN A O 1
ATOM 745 N N . GLY A 1 103 ? 8.421 0.239 -10.441 1.00 81.44 103 GLY A N 1
ATOM 746 C CA . GLY A 1 103 ? 8.297 -0.910 -11.321 1.00 81.44 103 GLY A CA 1
ATOM 747 C C . GLY A 1 103 ? 7.270 -0.628 -12.417 1.00 81.44 103 GLY A C 1
ATOM 748 O O . GLY A 1 103 ? 6.527 0.349 -12.330 1.00 81.44 103 GLY A O 1
ATOM 749 N N . PRO A 1 104 ? 7.230 -1.453 -13.471 1.00 76.81 104 PRO A N 1
ATOM 750 C CA . PRO A 1 104 ? 6.339 -1.224 -14.604 1.00 76.81 104 PRO A CA 1
ATOM 751 C C . PRO A 1 104 ? 4.853 -1.405 -14.251 1.00 76.81 104 PRO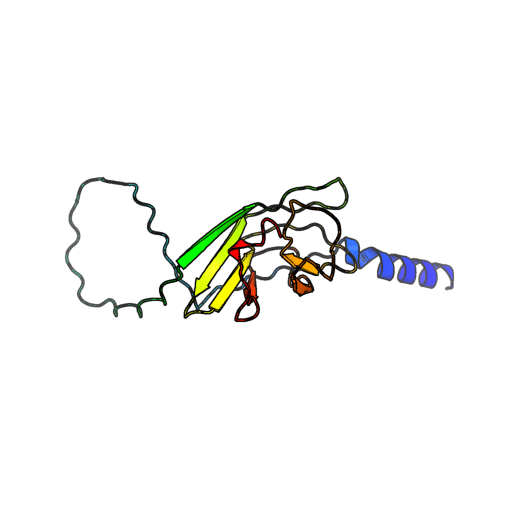 A C 1
ATOM 753 O O . PRO A 1 104 ? 4.016 -0.798 -14.909 1.00 76.81 104 PRO A O 1
ATOM 756 N N . ASP A 1 105 ? 4.541 -2.220 -13.236 1.00 83.25 105 ASP A N 1
ATOM 757 C CA . ASP A 1 105 ? 3.176 -2.627 -12.880 1.00 83.25 105 ASP A CA 1
ATOM 758 C C . ASP A 1 105 ? 3.105 -2.953 -11.375 1.00 83.25 105 ASP A C 1
ATOM 760 O O . ASP A 1 105 ? 3.214 -4.103 -10.951 1.00 83.25 105 ASP A O 1
ATOM 764 N N . LEU A 1 106 ? 3.070 -1.915 -10.532 1.00 88.56 106 LEU A N 1
ATOM 765 C CA . LEU A 1 106 ? 3.051 -2.073 -9.075 1.00 88.56 106 LEU A CA 1
ATOM 766 C C . LEU A 1 106 ? 1.621 -2.077 -8.541 1.00 88.56 106 LEU A C 1
ATOM 768 O O . LEU A 1 106 ? 0.806 -1.221 -8.886 1.00 88.56 106 LEU A O 1
ATOM 772 N N . HIS A 1 107 ? 1.354 -3.007 -7.632 1.00 91.44 107 HIS A N 1
ATOM 773 C CA . HIS A 1 107 ? 0.036 -3.259 -7.065 1.00 91.44 107 HIS A CA 1
ATOM 774 C C . HIS A 1 107 ? 0.101 -3.422 -5.551 1.00 91.44 107 HIS A C 1
ATOM 776 O O . HIS A 1 107 ? 1.138 -3.778 -4.997 1.00 91.44 107 HIS A O 1
ATOM 782 N N . VAL A 1 108 ? -1.033 -3.182 -4.898 1.00 92.94 108 VAL A N 1
ATOM 783 C CA . VAL A 1 108 ? -1.207 -3.304 -3.453 1.00 92.94 108 VAL A CA 1
ATOM 784 C C . VAL A 1 108 ? -2.252 -4.371 -3.157 1.00 92.94 108 VAL A C 1
ATOM 786 O O . VAL A 1 108 ? -3.351 -4.358 -3.720 1.00 92.94 108 VAL A O 1
ATOM 789 N N . TYR A 1 109 ? -1.920 -5.277 -2.243 1.00 93.31 109 TYR A N 1
ATOM 790 C CA . TYR A 1 109 ? -2.820 -6.309 -1.747 1.00 93.31 109 TYR A CA 1
ATOM 791 C C . TYR A 1 109 ? -2.563 -6.582 -0.263 1.00 93.31 109 TYR A C 1
ATOM 793 O O . TYR A 1 109 ? -1.485 -6.306 0.248 1.00 93.31 109 TYR A O 1
ATOM 801 N N . LEU A 1 110 ? -3.566 -7.103 0.438 1.00 92.50 110 LEU A N 1
ATOM 802 C CA . LEU A 1 110 ? -3.415 -7.635 1.789 1.00 92.50 110 LEU A CA 1
ATOM 803 C C . LEU A 1 110 ? -3.247 -9.146 1.709 1.00 92.50 110 LEU A C 1
ATOM 805 O O . LEU A 1 110 ? -4.087 -9.822 1.115 1.00 92.50 110 LEU A O 1
ATOM 809 N N . ALA A 1 111 ? -2.207 -9.672 2.349 1.00 91.06 111 ALA A N 1
ATOM 810 C CA . ALA A 1 111 ? -1.916 -11.098 2.371 1.00 91.06 111 ALA A CA 1
ATOM 811 C C . ALA A 1 111 ? -2.168 -11.717 3.748 1.00 91.06 111 ALA A C 1
ATOM 813 O O . ALA A 1 111 ? -1.915 -11.105 4.790 1.00 91.06 111 ALA A O 1
ATOM 814 N N . ARG A 1 112 ? -2.673 -12.954 3.764 1.00 88.94 112 ARG A N 1
ATOM 815 C CA . ARG A 1 112 ? -2.882 -13.735 5.005 1.00 88.94 112 ARG A CA 1
ATOM 816 C C . ARG A 1 112 ? -1.583 -14.319 5.568 1.00 88.94 112 ARG A C 1
ATOM 818 O O . ARG A 1 112 ? -1.492 -14.590 6.764 1.00 88.94 112 ARG A O 1
ATOM 825 N N . GLY A 1 113 ? -0.595 -14.533 4.701 1.00 84.12 113 GLY A N 1
ATOM 826 C CA . GLY A 1 113 ? 0.759 -14.955 5.059 1.00 84.12 113 GLY A CA 1
ATOM 827 C C . GLY A 1 113 ? 1.693 -13.777 5.334 1.00 84.12 113 GLY A C 1
ATOM 828 O O . GLY A 1 113 ? 1.264 -12.629 5.370 1.00 84.12 113 GLY A O 1
ATOM 829 N N . MET A 1 114 ? 2.981 -14.073 5.528 1.00 79.38 114 MET A N 1
ATOM 830 C CA . MET A 1 114 ? 4.042 -13.063 5.547 1.00 79.38 114 MET A CA 1
ATOM 831 C C . MET A 1 114 ? 4.811 -13.114 4.231 1.00 79.38 114 MET A C 1
ATOM 833 O O . MET A 1 114 ? 5.578 -14.052 4.007 1.00 79.38 114 MET A O 1
ATOM 837 N N . GLY A 1 115 ? 4.618 -12.093 3.396 1.00 70.19 115 GLY A N 1
ATOM 838 C CA . GLY A 1 115 ? 5.274 -11.979 2.094 1.00 70.19 115 GLY A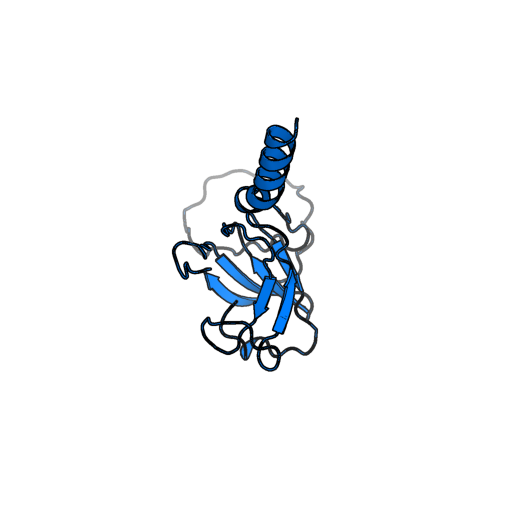 CA 1
ATOM 839 C C . GLY A 1 115 ? 4.908 -13.101 1.114 1.00 70.19 115 GLY A C 1
ATOM 840 O O . GLY A 1 115 ? 4.133 -14.007 1.420 1.00 70.19 115 GLY A O 1
ATOM 841 N N . GLY A 1 116 ? 5.491 -13.034 -0.082 1.00 75.88 116 GLY A N 1
ATOM 842 C CA . GLY A 1 116 ? 5.232 -13.979 -1.168 1.00 75.88 116 GLY A CA 1
ATOM 843 C C . GLY A 1 116 ? 4.573 -13.320 -2.375 1.00 75.88 116 GLY A C 1
ATOM 844 O O . GLY A 1 116 ? 4.395 -12.108 -2.415 1.00 75.88 116 GLY A O 1
ATOM 845 N N . ALA A 1 117 ? 4.274 -14.131 -3.387 1.00 81.06 117 ALA A N 1
ATOM 846 C CA . ALA A 1 117 ? 3.514 -13.682 -4.546 1.00 81.06 117 ALA A CA 1
ATOM 847 C C . ALA A 1 117 ? 2.020 -13.618 -4.208 1.00 81.06 117 ALA A C 1
ATOM 849 O O . ALA A 1 117 ? 1.537 -14.431 -3.422 1.00 81.06 117 ALA A O 1
ATOM 850 N N . TYR A 1 118 ? 1.312 -12.693 -4.855 1.00 83.94 118 TYR A N 1
ATOM 851 C CA . TYR A 1 118 ? -0.136 -12.553 -4.738 1.00 83.94 118 TYR A CA 1
ATOM 852 C C . TYR A 1 118 ? -0.866 -13.864 -5.068 1.00 83.94 118 TYR A C 1
ATOM 854 O O . TYR A 1 118 ? -0.677 -14.440 -6.143 1.00 83.94 118 TYR A O 1
ATOM 862 N N . ASP A 1 119 ? -1.736 -14.297 -4.161 1.00 86.50 119 ASP A N 1
ATOM 863 C CA . ASP A 1 119 ? -2.642 -15.429 -4.322 1.00 86.50 119 ASP A CA 1
ATOM 864 C C . ASP A 1 119 ? -4.088 -14.923 -4.394 1.00 86.50 119 ASP A C 1
ATOM 866 O O . ASP A 1 119 ? -4.688 -14.559 -3.385 1.00 86.50 119 ASP A O 1
ATOM 870 N N . GLY A 1 120 ? -4.675 -14.922 -5.593 1.00 84.88 120 GLY A N 1
ATOM 871 C CA . GLY A 1 120 ? -6.006 -14.353 -5.829 1.00 84.88 120 GLY A CA 1
ATOM 872 C C . GLY A 1 120 ? -7.168 -15.012 -5.079 1.00 84.88 120 GLY A C 1
ATOM 873 O O . GLY A 1 120 ? -8.254 -14.440 -5.039 1.00 84.88 120 GLY A O 1
ATOM 874 N N . GLU A 1 121 ? -6.970 -16.187 -4.476 1.00 85.06 121 GLU A N 1
ATOM 875 C CA . GLU A 1 121 ? -7.986 -16.833 -3.637 1.00 85.06 121 GLU A CA 1
ATOM 876 C C . GLU A 1 121 ? -7.861 -16.444 -2.158 1.00 85.06 121 GLU A C 1
ATOM 878 O O . GLU A 1 121 ? -8.833 -16.533 -1.402 1.00 85.06 121 GLU A O 1
ATOM 883 N N . LYS A 1 122 ? -6.658 -16.056 -1.718 1.00 86.50 122 LYS A N 1
ATOM 884 C CA . LYS A 1 122 ? -6.332 -15.836 -0.300 1.00 86.50 122 LYS A CA 1
ATOM 885 C C . LYS A 1 122 ? -6.075 -14.374 0.040 1.00 86.50 122 LYS A C 1
ATOM 887 O O . LYS A 1 122 ? -6.297 -13.992 1.191 1.00 86.50 122 LYS A O 1
ATOM 892 N N . ASP A 1 123 ? -5.642 -13.593 -0.939 1.00 92.06 123 ASP A N 1
ATOM 893 C CA . ASP A 1 123 ? -5.180 -12.227 -0.775 1.00 92.06 123 ASP A CA 1
ATOM 894 C C . ASP A 1 123 ? -6.190 -11.231 -1.345 1.00 92.06 123 ASP A C 1
ATOM 896 O O . ASP A 1 123 ? -6.823 -11.440 -2.385 1.00 92.06 123 ASP A O 1
ATOM 900 N N . LEU A 1 124 ? -6.321 -10.098 -0.665 1.00 93.00 124 LEU A N 1
ATOM 901 C CA . LEU A 1 124 ? -7.264 -9.057 -1.036 1.00 93.00 124 LEU A CA 1
ATOM 902 C C . LEU A 1 124 ? -6.574 -7.972 -1.844 1.00 93.00 124 LEU A C 1
ATOM 904 O O . LEU A 1 124 ? -5.758 -7.222 -1.318 1.00 93.00 124 LEU A O 1
ATOM 908 N N . TYR A 1 125 ? -6.954 -7.844 -3.107 1.00 93.56 125 TYR A N 1
ATOM 909 C CA . TYR A 1 125 ? -6.462 -6.783 -3.972 1.00 93.56 125 TYR A CA 1
ATOM 910 C C . TYR A 1 125 ? -7.058 -5.419 -3.590 1.00 93.56 125 TYR A C 1
ATOM 912 O O . TYR A 1 125 ? -8.279 -5.271 -3.516 1.00 93.56 125 TYR A O 1
ATOM 920 N N . LEU A 1 126 ? -6.200 -4.417 -3.374 1.00 93.81 126 LEU A N 1
ATOM 921 C CA . LEU A 1 126 ? -6.599 -3.047 -3.026 1.00 93.81 126 LEU A CA 1
ATOM 922 C C . LEU A 1 126 ? -6.507 -2.081 -4.213 1.00 93.81 126 LEU A C 1
ATOM 924 O O . LEU A 1 126 ? -7.231 -1.087 -4.251 1.00 93.81 126 LEU A O 1
ATOM 928 N N . GLY A 1 127 ? -5.636 -2.356 -5.186 1.00 93.12 127 GLY A N 1
ATOM 929 C CA . GLY A 1 127 ? -5.496 -1.519 -6.375 1.00 93.12 127 GLY A CA 1
ATOM 930 C C . GLY A 1 127 ? -4.074 -1.438 -6.916 1.00 93.12 127 GLY A C 1
ATOM 931 O O . GLY A 1 127 ? -3.143 -2.039 -6.383 1.00 93.12 127 GLY A O 1
ATOM 932 N N . ALA A 1 128 ? -3.913 -0.664 -7.989 1.00 92.94 128 ALA A N 1
ATOM 933 C CA . ALA A 1 128 ? -2.600 -0.257 -8.475 1.00 92.94 128 ALA A CA 1
ATOM 934 C C . ALA A 1 128 ? -1.954 0.725 -7.486 1.00 92.94 128 ALA A C 1
ATOM 936 O O . ALA A 1 128 ? -2.653 1.506 -6.831 1.00 92.94 128 ALA A O 1
ATOM 937 N N . LEU A 1 129 ? -0.625 0.704 -7.397 1.00 92.38 129 LEU A N 1
ATOM 938 C CA . LEU A 1 129 ? 0.120 1.596 -6.523 1.00 92.38 129 LEU A CA 1
ATOM 939 C C . LEU A 1 129 ? -0.054 3.050 -6.986 1.00 92.38 129 LEU A C 1
ATOM 941 O O . LEU A 1 129 ? 0.385 3.434 -8.067 1.00 92.38 129 LEU A O 1
ATOM 945 N N . LYS A 1 130 ? -0.676 3.874 -6.138 1.00 91.38 130 LYS A N 1
ATOM 946 C CA . LYS A 1 130 ? -0.921 5.300 -6.399 1.00 91.38 130 LYS A CA 1
ATOM 947 C C . LYS A 1 130 ? 0.366 6.096 -6.605 1.00 91.38 130 LYS A C 1
ATOM 949 O O . LYS A 1 130 ? 0.432 6.944 -7.493 1.00 91.38 130 LYS A O 1
ATOM 954 N N . ALA A 1 131 ? 1.362 5.860 -5.752 1.00 90.12 131 ALA A N 1
ATOM 955 C CA . ALA A 1 131 ? 2.635 6.557 -5.796 1.00 90.12 131 ALA A CA 1
ATOM 956 C C . ALA A 1 131 ? 3.769 5.717 -5.225 1.00 90.12 131 ALA A C 1
ATOM 958 O O . ALA A 1 131 ? 3.568 4.911 -4.320 1.00 90.12 131 ALA A O 1
ATOM 959 N N . THR A 1 132 ? 4.979 5.957 -5.721 1.00 89.81 132 THR A N 1
ATOM 960 C CA . THR A 1 132 ? 6.184 5.360 -5.145 1.00 89.81 132 THR A CA 1
ATOM 961 C C . THR A 1 132 ? 6.678 6.098 -3.912 1.00 89.81 132 THR A C 1
ATOM 963 O O . THR A 1 132 ? 7.391 5.511 -3.107 1.00 89.81 132 THR A O 1
ATOM 966 N N . ASN A 1 133 ? 6.313 7.370 -3.749 1.00 92.06 133 ASN A N 1
ATOM 967 C CA . ASN A 1 133 ? 6.743 8.189 -2.626 1.00 92.06 133 ASN A CA 1
ATOM 968 C C . ASN A 1 133 ? 5.576 8.927 -1.966 1.00 92.06 133 ASN A C 1
ATOM 970 O O . ASN A 1 133 ? 4.622 9.342 -2.630 1.00 92.06 133 ASN A O 1
ATOM 974 N N . GLY A 1 134 ? 5.699 9.162 -0.662 1.00 91.00 134 GLY A N 1
ATOM 975 C CA . GLY A 1 134 ? 4.798 10.028 0.094 1.00 91.00 134 GLY A CA 1
ATOM 976 C C . GLY A 1 134 ? 3.724 9.271 0.873 1.00 91.00 134 GLY A C 1
ATOM 977 O O . GLY A 1 134 ? 3.953 8.171 1.360 1.00 91.00 134 GLY A O 1
ATOM 978 N N . THR A 1 135 ? 2.574 9.905 1.074 1.00 92.12 135 THR A N 1
ATOM 979 C CA . THR A 1 135 ? 1.504 9.413 1.947 1.00 92.12 135 THR A CA 1
ATOM 980 C C . THR A 1 135 ? 0.217 9.245 1.160 1.00 92.12 135 THR A C 1
ATOM 982 O O . THR 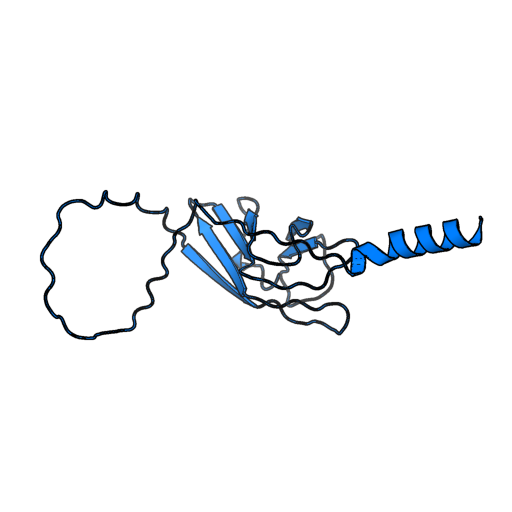A 1 135 ? -0.244 10.199 0.532 1.00 92.12 135 THR A O 1
ATOM 985 N N . PHE A 1 136 ? -0.381 8.059 1.219 1.00 92.94 136 PHE A N 1
ATOM 986 C CA . PHE A 1 136 ? -1.640 7.739 0.547 1.00 92.94 136 PHE A CA 1
ATOM 987 C C . PHE A 1 136 ? -2.361 6.585 1.242 1.00 92.94 136 PHE A C 1
ATOM 989 O O . PHE A 1 136 ? -1.732 5.767 1.911 1.00 92.94 136 PHE A O 1
ATOM 996 N N . ALA A 1 137 ? -3.679 6.493 1.075 1.00 93.25 137 ALA A N 1
ATOM 997 C CA . ALA A 1 137 ? -4.487 5.428 1.665 1.00 93.25 137 ALA A CA 1
ATOM 998 C C . ALA A 1 137 ? -5.352 4.678 0.644 1.00 93.25 137 ALA A C 1
ATOM 1000 O O . ALA A 1 137 ? -5.711 5.214 -0.406 1.00 93.25 137 ALA A O 1
ATOM 1001 N N . TYR A 1 138 ? -5.713 3.441 0.978 1.00 94.38 138 TYR A N 1
ATOM 1002 C CA . TYR A 1 138 ? -6.694 2.621 0.270 1.00 94.38 138 TYR A CA 1
ATOM 1003 C C . TYR A 1 138 ? -7.839 2.279 1.214 1.00 94.38 138 TYR A C 1
ATOM 1005 O O . TYR A 1 138 ? -7.602 1.891 2.359 1.00 94.38 138 TYR A O 1
ATOM 1013 N N . GLU A 1 139 ? -9.070 2.407 0.728 1.00 94.00 139 GLU A N 1
ATOM 1014 C CA . GLU A 1 139 ? -10.244 1.881 1.421 1.00 94.00 139 GLU A CA 1
ATOM 1015 C C . GLU A 1 139 ? -10.279 0.362 1.246 1.00 94.00 139 GLU A C 1
ATOM 1017 O O . GLU A 1 139 ? -10.108 -0.158 0.142 1.00 94.00 139 GLU A O 1
ATOM 1022 N N . VAL A 1 140 ? -10.491 -0.355 2.343 1.00 94.06 140 VAL A N 1
ATOM 1023 C CA . VAL A 1 140 ? -10.676 -1.802 2.321 1.00 94.06 140 VAL A CA 1
ATOM 1024 C C . VAL A 1 140 ? -12.167 -2.093 2.117 1.00 94.06 140 VAL A C 1
ATOM 1026 O O . VAL A 1 140 ? -12.995 -1.502 2.816 1.00 94.06 140 VAL A O 1
ATOM 1029 N N . PRO A 1 141 ? -12.538 -3.020 1.213 1.00 92.62 141 PRO A N 1
ATOM 1030 C CA . PRO A 1 141 ? -13.926 -3.419 1.006 1.00 92.62 141 PRO A CA 1
ATOM 1031 C C . PRO A 1 141 ? -14.670 -3.741 2.310 1.00 92.62 141 PRO A C 1
ATOM 1033 O O . PRO A 1 141 ? -14.169 -4.475 3.170 1.00 92.62 141 PRO A O 1
ATOM 1036 N N . ALA A 1 142 ? -15.889 -3.214 2.447 1.00 88.25 142 ALA A N 1
ATOM 1037 C CA . ALA A 1 142 ? -16.729 -3.437 3.620 1.00 88.25 142 ALA A CA 1
ATOM 1038 C C . ALA A 1 142 ? -17.008 -4.935 3.843 1.00 88.25 142 ALA A C 1
ATOM 1040 O O . ALA A 1 142 ? -17.175 -5.701 2.896 1.00 88.25 142 ALA A O 1
ATOM 1041 N N . GLY A 1 143 ? -17.059 -5.357 5.109 1.00 84.81 143 GLY A N 1
ATOM 1042 C CA . GLY A 1 143 ? -17.249 -6.766 5.480 1.00 84.81 143 GLY A CA 1
ATOM 1043 C C . GLY A 1 143 ? -15.978 -7.624 5.422 1.00 84.81 143 GLY A C 1
ATOM 1044 O O . GLY A 1 143 ? -16.030 -8.803 5.761 1.00 84.81 143 GLY A O 1
ATOM 1045 N N . THR A 1 144 ? -14.829 -7.051 5.047 1.00 89.50 144 THR A N 1
ATOM 1046 C CA . THR A 1 144 ? -13.532 -7.739 5.113 1.00 89.50 144 THR A CA 1
ATOM 1047 C C . THR A 1 144 ? -13.079 -7.921 6.566 1.00 89.50 144 THR A C 1
ATOM 1049 O O . THR A 1 144 ? -12.951 -6.944 7.306 1.00 89.50 144 THR A O 1
ATOM 1052 N N . SER A 1 145 ? -12.748 -9.157 6.959 1.00 89.00 145 SER A N 1
ATOM 1053 C CA . SER A 1 145 ? -12.053 -9.447 8.224 1.00 89.00 145 SER A CA 1
ATOM 1054 C C . SER A 1 145 ? -10.579 -9.048 8.108 1.00 89.00 145 SER A C 1
ATOM 1056 O O . SER A 1 145 ? -9.725 -9.853 7.743 1.00 89.00 145 SER A O 1
ATOM 1058 N N . VAL A 1 146 ? -10.265 -7.780 8.389 1.00 89.50 146 VAL A N 1
ATOM 1059 C CA . VAL A 1 146 ? -8.893 -7.249 8.281 1.00 89.50 146 VAL A CA 1
ATOM 1060 C C . VAL A 1 146 ? -7.896 -7.936 9.226 1.00 89.50 146 VAL A C 1
ATOM 1062 O O . VAL A 1 146 ? -6.705 -7.966 8.938 1.00 89.50 146 VAL A O 1
ATOM 1065 N N . ALA A 1 147 ? -8.374 -8.552 10.313 1.00 88.62 147 ALA A N 1
ATOM 1066 C CA . ALA A 1 147 ? -7.550 -9.294 11.270 1.00 88.62 147 ALA A CA 1
ATOM 1067 C C . ALA A 1 147 ? -6.945 -10.595 10.697 1.00 88.62 147 ALA A C 1
ATOM 1069 O O . ALA A 1 147 ? -5.947 -11.105 11.231 1.00 88.62 147 ALA A O 1
ATOM 1070 N N . ASP A 1 148 ? -7.533 -11.128 9.620 1.00 89.25 148 ASP A N 1
ATOM 1071 C CA . ASP A 1 148 ? -7.046 -12.325 8.929 1.00 89.25 148 ASP A CA 1
ATOM 1072 C C . ASP A 1 148 ? -5.738 -12.051 8.176 1.00 89.25 148 ASP A C 1
ATOM 1074 O O . ASP A 1 148 ? -4.945 -12.968 7.965 1.00 89.25 148 ASP A O 1
ATOM 1078 N N . TYR A 1 149 ? -5.510 -10.797 7.779 1.00 90.38 149 TYR A N 1
ATOM 1079 C CA . TYR A 1 149 ? -4.356 -10.392 6.987 1.00 90.38 149 TYR A CA 1
ATOM 1080 C C . TYR A 1 149 ? -3.183 -10.015 7.893 1.00 90.38 149 TYR A C 1
ATOM 1082 O O . TYR A 1 149 ? -3.356 -9.420 8.959 1.00 90.38 149 TYR A O 1
ATOM 1090 N N . LYS A 1 150 ? -1.977 -10.415 7.489 1.00 88.69 150 LYS A N 1
ATOM 1091 C CA . LYS A 1 150 ? -0.741 -10.286 8.273 1.00 88.69 150 LYS A CA 1
ATOM 1092 C C . LYS A 1 150 ? 0.311 -9.419 7.593 1.00 88.69 150 LYS A C 1
ATOM 1094 O O . LYS A 1 150 ? 1.198 -8.929 8.289 1.00 88.69 150 LYS A O 1
ATOM 1099 N N . SER A 1 151 ? 0.210 -9.203 6.284 1.00 88.00 151 SER A N 1
ATOM 1100 C CA . SER A 1 151 ? 1.116 -8.314 5.558 1.00 88.00 151 SER A CA 1
ATOM 1101 C C . SER A 1 151 ? 0.430 -7.581 4.408 1.00 88.00 151 SER A C 1
ATOM 1103 O O . SER A 1 151 ? -0.694 -7.905 4.019 1.00 88.00 151 SER A O 1
ATOM 1105 N N . VAL A 1 152 ? 1.153 -6.591 3.893 1.00 86.25 152 VAL A N 1
ATOM 1106 C CA . VAL A 1 152 ? 0.875 -5.764 2.714 1.00 86.25 152 VAL A CA 1
ATOM 1107 C C . VAL A 1 152 ? 2.145 -5.716 1.876 1.00 86.25 152 VAL A C 1
ATOM 1109 O O . VAL A 1 152 ? 3.232 -5.769 2.502 1.00 86.25 152 VAL A O 1
#

Radius of gyration: 21.19 Å; chains: 1; bounding box: 37×52×73 Å

Sequence (152 aa):
MAVLAGAAFAWWTISPLFLTTTVSEQTREATVTIASPAARAAPTAGGPSPGAPASPAAPAATLLGRGELQRIDDLHKGSGPVVLFELEGKHFVRFEEVAIQNGPDLHVYLARGMGGAYDGEKDLYLGALKATNGTFAYEVPAGTSVADYKSV